Protein AF-A0A7J4IB01-F1 (afdb_monomer_lite)

Structure (mmCIF, N/CA/C/O backbone):
data_AF-A0A7J4IB01-F1
#
_entry.id   AF-A0A7J4IB01-F1
#
loop_
_atom_site.group_PDB
_atom_site.id
_atom_site.type_symbol
_atom_site.label_atom_id
_atom_site.label_alt_id
_atom_site.label_comp_id
_atom_site.label_asym_id
_atom_site.label_entity_id
_atom_site.label_seq_id
_atom_site.pdbx_PDB_ins_code
_atom_site.Cartn_x
_atom_site.Cartn_y
_atom_site.Cartn_z
_atom_site.occupancy
_atom_site.B_iso_or_equiv
_atom_site.auth_seq_id
_atom_site.auth_comp_id
_atom_site.auth_asym_id
_atom_site.auth_atom_id
_atom_site.pdbx_PDB_model_num
ATOM 1 N N . MET A 1 1 ? -18.406 -10.885 0.042 1.00 65.25 1 MET A N 1
ATOM 2 C CA . MET A 1 1 ? -17.514 -9.708 0.175 1.00 65.25 1 MET A CA 1
ATOM 3 C C . MET A 1 1 ? -17.146 -9.581 1.643 1.00 65.25 1 MET A C 1
ATOM 5 O O . MET A 1 1 ? -18.036 -9.793 2.458 1.00 65.25 1 MET A O 1
ATOM 9 N N . VAL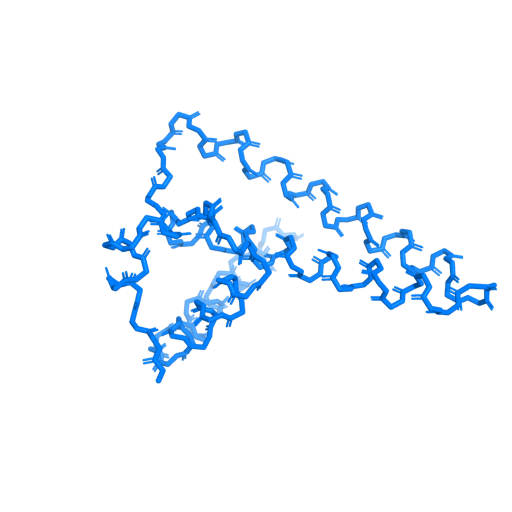 A 1 2 ? -15.874 -9.357 1.980 1.00 77.44 2 VAL A N 1
ATOM 10 C CA . VAL A 1 2 ? -15.410 -9.375 3.380 1.00 77.44 2 VAL A CA 1
ATOM 11 C C . VAL A 1 2 ? -15.463 -7.957 3.946 1.00 77.44 2 VAL A C 1
ATOM 13 O O . VAL A 1 2 ? -14.951 -7.040 3.312 1.00 77.44 2 VAL A O 1
ATOM 16 N N . LYS A 1 3 ? -16.083 -7.787 5.118 1.00 87.31 3 LYS A N 1
ATOM 17 C CA . LYS A 1 3 ? -16.141 -6.501 5.826 1.00 87.31 3 LYS A CA 1
ATOM 18 C C . LYS A 1 3 ? -14.787 -6.171 6.456 1.00 87.31 3 LYS A C 1
ATOM 20 O O . LYS A 1 3 ? -14.093 -7.078 6.914 1.00 87.31 3 LYS A O 1
ATOM 25 N N . ILE A 1 4 ? -14.445 -4.886 6.549 1.00 88.62 4 ILE A N 1
ATOM 26 C CA . ILE A 1 4 ? -13.185 -4.438 7.170 1.00 88.62 4 ILE A CA 1
ATOM 27 C C . ILE A 1 4 ? -13.078 -4.904 8.628 1.00 88.62 4 ILE A C 1
ATOM 29 O O . ILE A 1 4 ? -12.018 -5.380 9.017 1.00 88.62 4 ILE A O 1
ATOM 33 N N . ASP A 1 5 ? -14.168 -4.872 9.400 1.00 89.19 5 ASP A N 1
ATOM 34 C CA . ASP A 1 5 ? -14.161 -5.308 10.806 1.00 89.19 5 ASP A CA 1
ATOM 35 C C . ASP A 1 5 ? -13.766 -6.782 10.968 1.00 89.19 5 ASP A C 1
ATOM 37 O O . ASP A 1 5 ? -13.077 -7.141 11.919 1.00 89.19 5 ASP A O 1
ATOM 41 N N . ILE A 1 6 ? -14.141 -7.633 10.004 1.00 93.25 6 ILE A N 1
ATOM 42 C CA . ILE A 1 6 ? -13.739 -9.046 9.982 1.00 93.25 6 ILE A CA 1
ATOM 43 C C . ILE A 1 6 ? -12.229 -9.145 9.749 1.00 93.25 6 ILE A C 1
ATOM 45 O O . ILE A 1 6 ? -11.543 -9.869 10.458 1.00 93.25 6 ILE A O 1
ATOM 49 N N . LEU A 1 7 ? -11.691 -8.374 8.801 1.00 94.00 7 LEU A N 1
ATOM 50 C CA . LEU A 1 7 ? -10.252 -8.359 8.519 1.00 94.00 7 LEU A CA 1
ATOM 51 C C . LEU A 1 7 ? -9.429 -7.798 9.688 1.00 94.00 7 LEU A C 1
ATOM 53 O O . LEU A 1 7 ? -8.287 -8.216 9.874 1.00 94.00 7 LEU A O 1
ATOM 57 N N . ILE A 1 8 ? -9.998 -6.876 10.470 1.00 93.69 8 ILE A N 1
ATOM 58 C CA . ILE A 1 8 ? -9.393 -6.378 11.711 1.00 93.69 8 ILE A CA 1
ATOM 59 C C . ILE A 1 8 ? -9.409 -7.465 12.787 1.00 93.69 8 ILE A C 1
ATOM 61 O O . ILE A 1 8 ? -8.379 -7.718 13.406 1.00 93.69 8 ILE A O 1
ATOM 65 N N . ALA A 1 9 ? -10.540 -8.150 12.977 1.00 95.00 9 ALA A N 1
ATOM 66 C CA . ALA A 1 9 ? -10.653 -9.254 13.930 1.00 95.00 9 ALA A CA 1
ATOM 67 C C . ALA A 1 9 ? -9.711 -10.428 13.594 1.00 95.00 9 ALA A C 1
ATOM 69 O O . ALA A 1 9 ? -9.172 -11.063 14.495 1.00 95.00 9 ALA A O 1
ATOM 70 N N . GLU A 1 10 ? -9.464 -10.683 12.306 1.00 96.12 10 GLU A N 1
ATOM 71 C CA . GLU A 1 10 ? -8.487 -11.668 11.816 1.00 96.12 10 GLU A CA 1
ATOM 72 C C . GLU A 1 10 ? -7.022 -11.187 11.907 1.00 96.12 10 GLU A C 1
ATOM 74 O O . GLU A 1 10 ? -6.109 -11.930 11.546 1.00 96.12 10 GLU A O 1
ATOM 79 N N . GLY A 1 11 ? -6.769 -9.941 12.322 1.00 96.06 11 GLY A N 1
ATOM 80 C CA . GLY A 1 11 ? -5.425 -9.356 12.390 1.00 96.06 11 GLY A CA 1
ATOM 81 C C . GLY A 1 11 ? -4.783 -9.069 11.027 1.00 96.06 11 GLY A C 1
ATOM 82 O O . GLY A 1 11 ? -3.589 -8.795 10.951 1.00 96.06 11 GLY A O 1
ATOM 83 N N . LYS A 1 12 ? -5.546 -9.130 9.929 1.00 96.94 12 LYS A N 1
ATOM 84 C CA . LYS A 1 12 ? -5.047 -8.861 8.567 1.00 96.94 12 LYS A CA 1
ATOM 85 C C . LYS A 1 12 ? -4.959 -7.371 8.262 1.00 96.94 12 LYS A C 1
ATOM 87 O O . LYS A 1 12 ? -4.187 -6.963 7.392 1.00 96.94 12 LYS A O 1
ATOM 92 N N . VAL A 1 13 ? -5.755 -6.571 8.965 1.00 96.69 13 VAL A N 1
ATOM 93 C CA . VAL A 1 13 ? -5.792 -5.112 8.880 1.00 96.69 13 VAL A CA 1
ATOM 94 C C . VAL A 1 13 ? -5.707 -4.542 10.290 1.00 96.69 13 VAL A C 1
ATOM 96 O O . VAL A 1 13 ? -6.333 -5.059 11.208 1.00 96.69 13 VAL A O 1
ATOM 99 N N . SER A 1 14 ? -4.972 -3.455 10.463 1.00 96.62 14 SER A N 1
ATOM 100 C CA . SER A 1 14 ? -4.870 -2.735 11.729 1.00 96.62 14 SER A CA 1
ATOM 101 C C . SER A 1 14 ? -5.126 -1.242 11.521 1.00 96.62 14 SER A C 1
ATOM 103 O O . SER A 1 14 ? -5.103 -0.728 10.396 1.00 96.62 14 SER A O 1
ATOM 105 N N . LYS A 1 15 ? -5.401 -0.530 12.618 1.00 95.62 15 LYS A N 1
ATOM 106 C CA . LYS A 1 15 ? -5.350 0.933 12.629 1.00 95.62 15 LYS A CA 1
ATOM 107 C C . LYS A 1 15 ? -3.901 1.363 12.787 1.00 95.62 15 LYS A C 1
ATOM 109 O O . LYS A 1 15 ? -3.206 0.871 13.672 1.00 95.62 15 LYS A O 1
ATOM 114 N N . ILE A 1 16 ? -3.464 2.286 11.942 1.00 95.50 16 ILE A N 1
ATOM 115 C CA . ILE A 1 16 ? -2.121 2.840 12.039 1.00 95.50 16 ILE A CA 1
ATOM 116 C C . ILE A 1 16 ? -2.082 3.895 13.143 1.00 95.50 16 ILE A C 1
ATOM 118 O O . ILE A 1 16 ? -2.984 4.730 13.249 1.00 95.50 16 ILE A O 1
ATOM 122 N N . SER A 1 17 ? -1.046 3.844 13.977 1.00 94.31 17 SER A N 1
ATOM 123 C CA . SER A 1 17 ? -0.848 4.855 15.015 1.00 94.31 17 SER A CA 1
ATOM 124 C C . SER A 1 17 ? -0.376 6.178 14.408 1.00 94.31 17 SER A C 1
ATOM 126 O O . SER A 1 17 ? 0.286 6.195 13.367 1.00 94.31 17 SER A O 1
ATOM 128 N N . GLU A 1 18 ? -0.658 7.293 15.083 1.00 91.06 18 GLU A N 1
ATOM 129 C CA . GLU A 1 18 ? -0.192 8.621 14.656 1.00 91.06 18 GLU A CA 1
ATOM 130 C C . GLU A 1 18 ? 1.338 8.709 14.581 1.00 91.06 18 GLU A C 1
ATOM 132 O O . GLU A 1 18 ? 1.875 9.385 13.708 1.00 91.06 18 GLU A O 1
ATOM 137 N N . LEU A 1 19 ? 2.044 7.980 15.451 1.00 95.00 19 LEU A N 1
ATOM 138 C CA . LEU A 1 19 ? 3.508 7.940 15.480 1.00 95.00 19 LEU A CA 1
ATOM 139 C C . LEU A 1 19 ? 4.099 7.142 14.306 1.00 95.00 19 LEU A C 1
ATOM 141 O O . LEU A 1 19 ? 5.183 7.459 13.821 1.00 95.00 19 LEU A O 1
ATOM 145 N N . GLU A 1 20 ? 3.398 6.109 13.834 1.00 95.81 20 GLU A N 1
ATOM 146 C CA . GLU A 1 20 ? 3.839 5.276 12.707 1.00 95.81 20 GLU A CA 1
ATOM 147 C C . GLU A 1 20 ? 3.464 5.886 11.348 1.00 95.81 20 GLU A C 1
ATOM 149 O O . GLU A 1 20 ? 4.194 5.713 10.364 1.00 95.81 20 GLU A O 1
ATOM 154 N N . LEU A 1 21 ? 2.344 6.616 11.291 1.00 95.44 21 LEU A N 1
ATOM 155 C CA . LEU A 1 21 ? 1.750 7.117 10.053 1.00 95.44 21 LEU A CA 1
ATOM 156 C C . LEU A 1 21 ? 2.742 7.872 9.148 1.00 95.44 21 LEU A C 1
ATOM 158 O O . LEU A 1 21 ? 2.794 7.525 7.965 1.00 95.44 21 LEU A O 1
ATOM 162 N N . PRO A 1 22 ? 3.559 8.835 9.630 1.00 97.56 22 PRO A N 1
ATOM 163 C CA . PRO A 1 22 ? 4.467 9.583 8.761 1.00 97.56 22 PRO A CA 1
ATOM 164 C C . PRO A 1 22 ? 5.484 8.684 8.058 1.00 97.56 22 PRO A C 1
ATOM 166 O O . PRO A 1 22 ? 5.702 8.802 6.852 1.00 97.56 22 PRO A O 1
ATOM 169 N N . ARG A 1 23 ? 6.072 7.732 8.792 1.00 97.44 23 ARG A N 1
ATOM 170 C CA . ARG A 1 23 ? 7.056 6.792 8.246 1.00 97.44 23 ARG A CA 1
ATOM 171 C C . ARG A 1 23 ? 6.415 5.864 7.217 1.00 97.44 23 ARG A C 1
ATOM 173 O O . ARG A 1 23 ? 6.997 5.628 6.161 1.00 97.44 23 ARG A O 1
ATOM 180 N N . TYR A 1 24 ? 5.232 5.340 7.527 1.00 97.12 24 TYR A N 1
ATOM 181 C CA . TYR A 1 24 ? 4.509 4.433 6.641 1.00 97.12 24 TYR A CA 1
ATOM 182 C C . TYR A 1 24 ? 4.084 5.134 5.345 1.00 97.12 2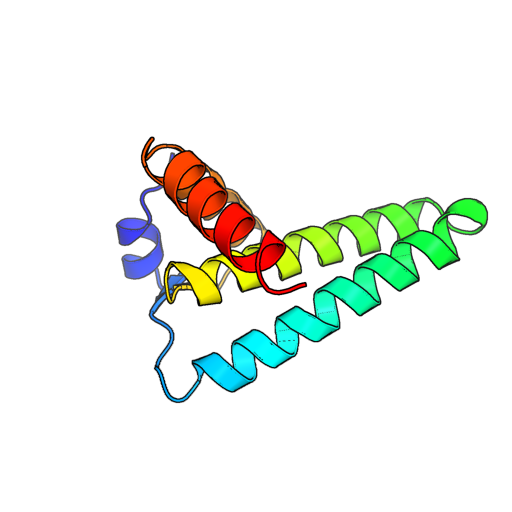4 TYR A C 1
ATOM 184 O O . TYR A 1 24 ? 4.279 4.600 4.255 1.00 97.12 24 TYR A O 1
ATOM 192 N N . VAL A 1 25 ? 3.568 6.361 5.453 1.00 97.50 25 VAL A N 1
ATOM 193 C CA . VAL A 1 25 ? 3.215 7.201 4.303 1.00 97.50 25 VAL A CA 1
ATOM 194 C C . VAL A 1 25 ? 4.440 7.493 3.446 1.00 97.50 25 VAL A C 1
ATOM 196 O O . VAL A 1 25 ? 4.395 7.226 2.248 1.00 97.50 25 VAL A O 1
ATOM 199 N N . ASN A 1 26 ? 5.540 7.958 4.044 1.00 97.94 26 ASN A N 1
ATOM 200 C CA . ASN A 1 26 ? 6.760 8.275 3.304 1.00 97.94 26 ASN A CA 1
ATOM 201 C C . ASN A 1 26 ? 7.310 7.054 2.547 1.00 97.94 26 ASN A C 1
ATOM 203 O O . ASN A 1 26 ? 7.747 7.171 1.406 1.00 97.94 26 ASN A O 1
ATOM 207 N N . PHE A 1 27 ? 7.253 5.861 3.146 1.00 97.94 27 PHE A N 1
ATOM 208 C CA . PHE A 1 27 ? 7.668 4.637 2.463 1.00 97.94 27 PHE A CA 1
ATOM 209 C C . PHE A 1 27 ? 6.850 4.391 1.186 1.00 97.94 27 PHE A C 1
ATOM 211 O O . PHE A 1 27 ? 7.421 4.266 0.102 1.00 97.94 27 PHE A O 1
ATOM 218 N N . PHE A 1 28 ? 5.517 4.372 1.285 1.00 98.12 28 PHE A N 1
ATOM 219 C CA . PHE A 1 28 ? 4.676 4.083 0.122 1.00 98.12 28 PHE A CA 1
ATOM 220 C C . PHE A 1 28 ? 4.618 5.234 -0.885 1.00 98.12 28 PHE A C 1
ATOM 222 O O . PHE A 1 28 ? 4.416 4.975 -2.067 1.00 98.12 28 PHE A O 1
ATOM 229 N N . GLU A 1 29 ? 4.835 6.486 -0.469 1.00 97.56 29 GLU A N 1
ATOM 230 C CA . GLU A 1 29 ? 4.983 7.633 -1.377 1.00 97.56 29 GLU A CA 1
ATOM 231 C C . GLU A 1 29 ? 6.175 7.507 -2.318 1.00 97.56 29 GLU A C 1
ATOM 233 O O . GLU A 1 29 ? 6.065 7.912 -3.474 1.00 97.56 29 GLU A O 1
ATOM 238 N N . ASN A 1 30 ? 7.282 6.947 -1.841 1.00 98.12 30 ASN A N 1
ATOM 239 C CA . ASN A 1 30 ? 8.469 6.737 -2.662 1.00 98.12 30 ASN A CA 1
ATOM 240 C C . ASN A 1 30 ? 8.357 5.424 -3.442 1.00 98.12 30 ASN A C 1
ATOM 242 O O . ASN A 1 30 ? 8.468 5.418 -4.666 1.00 98.12 30 ASN A O 1
ATOM 246 N N . SER A 1 31 ? 7.994 4.334 -2.762 1.00 98.19 31 SER A N 1
ATOM 247 C CA . SER A 1 31 ? 7.977 2.997 -3.360 1.00 98.19 31 SER A CA 1
ATOM 248 C C . SER A 1 31 ? 7.033 2.874 -4.565 1.00 98.19 31 SER A C 1
ATOM 250 O O . SER A 1 31 ? 7.407 2.283 -5.578 1.00 98.19 31 SER A O 1
ATOM 252 N N . HIS A 1 32 ? 5.836 3.482 -4.534 1.00 98.25 32 HIS A N 1
ATOM 253 C CA . HIS A 1 32 ? 4.943 3.415 -5.700 1.00 98.25 32 HIS A CA 1
ATOM 254 C C . HIS A 1 32 ? 5.500 4.169 -6.920 1.00 98.25 32 HIS A C 1
ATOM 256 O O . HIS A 1 32 ? 5.252 3.749 -8.052 1.00 98.25 32 HIS A O 1
ATOM 262 N N . LYS A 1 33 ? 6.248 5.263 -6.706 1.00 98.56 33 LYS A N 1
ATOM 263 C CA . LYS A 1 33 ? 6.871 6.049 -7.782 1.00 98.56 33 LYS A CA 1
ATOM 264 C C . LYS A 1 33 ? 8.023 5.279 -8.402 1.00 98.56 33 LYS A C 1
ATOM 266 O O . LYS A 1 33 ? 8.036 5.115 -9.616 1.00 98.56 33 LYS A O 1
ATOM 271 N N . GLU A 1 34 ? 8.907 4.728 -7.576 1.00 98.44 34 GLU A N 1
ATOM 272 C CA . GLU A 1 34 ? 10.030 3.896 -8.022 1.00 98.44 34 GLU A CA 1
ATOM 273 C C . GLU A 1 34 ? 9.536 2.686 -8.828 1.00 98.44 34 GLU A C 1
ATOM 275 O O . GLU A 1 34 ? 10.023 2.416 -9.926 1.00 98.44 34 GLU A O 1
ATOM 280 N N . ASN A 1 35 ? 8.496 1.998 -8.342 1.00 98.56 35 ASN A N 1
ATOM 281 C CA . ASN A 1 35 ? 7.883 0.879 -9.058 1.00 98.56 35 ASN A CA 1
ATOM 282 C C . ASN A 1 35 ? 7.260 1.308 -10.397 1.00 98.56 35 ASN A C 1
ATOM 284 O O . ASN A 1 35 ? 7.365 0.585 -11.392 1.00 98.56 35 ASN A O 1
ATOM 288 N N . LEU A 1 36 ? 6.624 2.482 -10.448 1.00 98.56 36 LEU A N 1
ATOM 289 C CA . LEU A 1 36 ? 6.043 3.023 -11.676 1.00 98.56 36 LEU A CA 1
ATOM 290 C C . LEU A 1 36 ? 7.123 3.431 -12.688 1.00 98.56 36 LEU A C 1
ATOM 292 O O . LEU A 1 36 ? 6.978 3.164 -13.881 1.00 98.56 36 LEU A O 1
ATOM 296 N N . GLU A 1 37 ? 8.199 4.066 -12.232 1.00 98.56 37 GLU A N 1
ATOM 297 C CA . GLU A 1 37 ? 9.347 4.437 -13.061 1.00 98.56 37 GLU A CA 1
ATOM 298 C C . GLU A 1 37 ? 10.037 3.199 -13.627 1.00 98.56 37 GLU A C 1
ATOM 300 O O . GLU A 1 37 ? 10.231 3.106 -14.841 1.00 98.56 37 GLU A O 1
ATOM 305 N N . HIS A 1 38 ? 10.301 2.200 -12.782 1.00 98.50 38 HIS A N 1
ATOM 306 C CA . HIS A 1 38 ? 10.852 0.922 -13.217 1.00 98.50 38 HIS A CA 1
ATOM 307 C C . HIS A 1 38 ? 9.935 0.231 -14.236 1.00 98.50 38 HIS A C 1
ATOM 309 O O . HIS A 1 38 ? 10.401 -0.209 -15.287 1.00 98.50 38 HIS A O 1
ATOM 315 N N . SER A 1 39 ? 8.620 0.192 -13.977 1.00 98.50 39 SER A N 1
ATOM 316 C CA . SER A 1 39 ? 7.628 -0.382 -14.897 1.00 98.50 39 SER A CA 1
ATOM 317 C C . SER A 1 39 ? 7.716 0.236 -16.295 1.00 98.50 39 SER A C 1
ATOM 319 O O . SER A 1 39 ? 7.739 -0.497 -17.288 1.00 98.50 39 SER A O 1
ATOM 321 N N . LYS A 1 40 ? 7.836 1.566 -16.383 1.00 98.44 40 LYS A N 1
ATOM 322 C CA . LYS A 1 40 ? 7.997 2.286 -17.656 1.00 98.44 40 LYS A CA 1
ATOM 323 C C . LYS A 1 40 ? 9.340 1.985 -18.318 1.00 98.44 40 LYS A C 1
ATOM 325 O O . LYS A 1 40 ? 9.371 1.723 -19.518 1.00 98.44 40 LYS A O 1
ATOM 330 N N . ALA A 1 41 ? 10.428 1.989 -17.547 1.00 98.38 41 ALA A N 1
ATOM 331 C CA . ALA A 1 41 ? 11.782 1.794 -18.061 1.00 98.38 41 ALA A CA 1
ATOM 332 C C . ALA A 1 41 ? 11.972 0.414 -18.708 1.00 98.38 41 ALA A C 1
ATOM 334 O O . ALA A 1 41 ? 12.623 0.294 -19.744 1.00 98.38 41 ALA A O 1
ATOM 335 N N . VAL A 1 42 ? 11.369 -0.629 -18.131 1.00 98.00 42 VAL A N 1
ATOM 336 C CA . VAL A 1 42 ? 11.550 -2.007 -18.609 1.00 98.00 42 VAL A CA 1
ATOM 337 C C . VAL A 1 42 ? 10.469 -2.467 -19.591 1.00 98.00 42 VAL A C 1
ATOM 339 O O . VAL A 1 42 ? 10.530 -3.591 -20.075 1.00 98.00 42 VAL A O 1
ATOM 342 N N . MET A 1 43 ? 9.489 -1.620 -19.923 1.00 97.62 43 MET A N 1
ATOM 343 C CA . MET A 1 43 ? 8.325 -1.984 -20.744 1.00 97.62 43 MET A CA 1
ATOM 344 C C . MET A 1 43 ? 8.689 -2.562 -22.115 1.00 97.62 43 MET A C 1
ATOM 346 O O . MET A 1 43 ? 8.123 -3.577 -22.517 1.00 97.62 43 MET A O 1
ATOM 350 N N . ALA A 1 44 ? 9.639 -1.941 -22.818 1.00 97.06 44 ALA A N 1
ATOM 351 C CA . ALA A 1 44 ? 10.018 -2.357 -24.169 1.00 97.06 44 ALA A CA 1
ATOM 352 C C . ALA A 1 44 ? 10.893 -3.621 -24.177 1.00 97.06 44 ALA A C 1
ATOM 354 O O . ALA A 1 44 ? 10.682 -4.516 -24.991 1.00 97.06 44 ALA A O 1
ATOM 355 N N . ALA A 1 45 ? 11.867 -3.700 -23.266 1.00 98.12 45 ALA A N 1
ATOM 356 C CA . ALA A 1 45 ? 12.842 -4.791 -23.229 1.00 98.12 45 ALA A CA 1
ATOM 357 C C . ALA A 1 45 ? 12.339 -6.021 -22.453 1.00 98.12 45 ALA A C 1
ATOM 359 O O . ALA A 1 45 ? 12.671 -7.157 -22.786 1.00 98.12 45 ALA A O 1
ATOM 360 N N . PHE A 1 46 ? 11.526 -5.805 -21.419 1.00 98.06 46 PHE A N 1
ATOM 361 C CA . PHE A 1 46 ? 11.116 -6.821 -20.455 1.00 98.06 46 PHE A CA 1
ATOM 362 C C . PHE A 1 46 ? 9.639 -6.655 -20.044 1.00 98.06 46 PHE A C 1
ATOM 364 O O . PHE A 1 46 ? 9.327 -6.364 -18.883 1.00 98.06 46 PHE A O 1
ATOM 371 N N . PRO A 1 47 ? 8.687 -6.895 -20.960 1.00 96.94 47 PRO A N 1
ATOM 372 C CA . PRO A 1 47 ? 7.268 -6.606 -20.732 1.00 96.94 47 PRO A CA 1
ATOM 373 C C . PRO A 1 47 ? 6.662 -7.361 -19.537 1.00 96.94 47 PRO A C 1
ATOM 375 O O . PRO A 1 47 ? 5.829 -6.814 -18.817 1.00 96.94 47 PRO A O 1
ATOM 378 N N . ARG A 1 48 ? 7.111 -8.595 -19.253 1.00 98.31 48 ARG A N 1
ATOM 379 C CA . ARG A 1 48 ? 6.654 -9.346 -18.065 1.00 98.31 48 ARG A CA 1
ATOM 380 C C . ARG A 1 48 ? 7.049 -8.641 -16.764 1.00 98.31 48 ARG A C 1
ATOM 382 O O . ARG A 1 48 ? 6.229 -8.536 -15.858 1.00 98.31 48 ARG A O 1
ATOM 389 N N . TRP A 1 49 ? 8.275 -8.123 -16.692 1.00 98.19 49 TRP A N 1
ATOM 390 C CA . TRP A 1 49 ? 8.762 -7.370 -15.535 1.00 98.19 49 TRP A CA 1
ATOM 391 C C . TRP A 1 49 ? 8.054 -6.021 -15.399 1.00 98.19 49 TRP A C 1
ATOM 393 O O . TRP A 1 49 ? 7.719 -5.620 -14.289 1.00 98.19 49 TRP A O 1
ATOM 403 N N . SER A 1 50 ? 7.726 -5.375 -16.520 1.00 98.44 50 SER A N 1
ATOM 404 C CA . SER A 1 50 ? 6.944 -4.135 -16.525 1.00 98.44 50 SER A CA 1
ATOM 405 C C . SER A 1 50 ? 5.561 -4.310 -15.893 1.00 98.44 50 SER A C 1
ATOM 407 O O . SER A 1 50 ? 5.169 -3.494 -15.057 1.00 98.44 50 SER A O 1
ATOM 409 N N . ILE A 1 51 ? 4.859 -5.405 -16.214 1.00 98.25 51 ILE A N 1
ATOM 410 C CA . ILE A 1 51 ? 3.558 -5.745 -15.613 1.00 98.25 51 ILE A CA 1
ATOM 411 C C . ILE A 1 51 ? 3.694 -5.972 -14.104 1.00 98.25 51 ILE A C 1
ATOM 413 O O . ILE A 1 51 ? 2.889 -5.451 -13.333 1.00 98.25 51 ILE A O 1
ATOM 417 N N . ILE A 1 52 ? 4.716 -6.719 -13.676 1.00 98.19 52 ILE A N 1
ATOM 418 C CA . ILE A 1 52 ? 4.966 -6.991 -12.253 1.00 98.19 52 ILE A CA 1
ATOM 419 C C . ILE A 1 52 ? 5.207 -5.678 -11.499 1.00 98.19 52 ILE A C 1
ATOM 421 O O . ILE A 1 52 ? 4.558 -5.424 -10.486 1.00 98.19 52 ILE A O 1
ATOM 425 N N . SER A 1 53 ? 6.072 -4.802 -12.007 1.00 98.38 53 SER A N 1
ATOM 426 C CA . SER A 1 53 ? 6.334 -3.506 -11.370 1.00 98.38 53 SER A CA 1
ATOM 427 C C . SER A 1 53 ? 5.122 -2.579 -11.394 1.00 98.38 53 SER A C 1
ATOM 429 O O . SER A 1 53 ? 4.860 -1.895 -10.410 1.00 98.38 53 SER A O 1
ATOM 431 N N . GLY A 1 54 ? 4.326 -2.605 -12.466 1.00 98.38 54 GLY A N 1
ATOM 432 C CA . GLY A 1 54 ? 3.066 -1.865 -12.530 1.00 98.38 54 GLY A CA 1
ATOM 433 C C . GLY A 1 54 ? 2.067 -2.343 -11.473 1.00 98.38 54 GLY A C 1
ATOM 434 O O . GLY A 1 54 ? 1.417 -1.531 -10.815 1.00 98.38 54 GLY A O 1
ATOM 435 N N . TYR A 1 55 ? 1.990 -3.656 -11.244 1.00 98.19 55 TYR A N 1
ATOM 436 C CA . TYR A 1 55 ? 1.194 -4.232 -10.163 1.00 98.19 55 TYR A CA 1
ATOM 437 C C . TYR A 1 55 ? 1.656 -3.748 -8.782 1.00 98.19 55 TYR A C 1
ATOM 439 O O . TYR A 1 55 ? 0.821 -3.298 -7.996 1.00 98.19 55 TYR A O 1
ATOM 447 N N . TYR A 1 56 ? 2.962 -3.786 -8.494 1.00 98.19 56 TYR A N 1
ATOM 448 C CA . TYR A 1 56 ? 3.493 -3.292 -7.218 1.00 98.19 56 TYR A CA 1
ATOM 449 C C . TYR A 1 56 ? 3.251 -1.790 -7.035 1.00 98.19 56 TYR A C 1
ATOM 451 O O . TYR A 1 56 ? 2.809 -1.382 -5.965 1.00 98.19 56 TYR A O 1
ATOM 459 N N . ALA A 1 57 ? 3.398 -0.982 -8.091 1.00 98.44 57 ALA A N 1
ATOM 460 C CA . ALA A 1 57 ? 3.059 0.440 -8.048 1.00 98.44 57 ALA A CA 1
ATOM 461 C C . ALA A 1 57 ? 1.593 0.666 -7.632 1.00 98.44 57 ALA A C 1
ATOM 463 O O . ALA A 1 57 ? 1.311 1.461 -6.737 1.00 98.44 57 ALA A O 1
ATOM 464 N N . MET A 1 58 ? 0.649 -0.074 -8.226 1.00 97.56 58 MET A N 1
ATOM 465 C CA . MET A 1 58 ? -0.768 0.006 -7.850 1.00 97.56 58 MET A CA 1
ATOM 466 C C . MET A 1 58 ? -1.031 -0.510 -6.431 1.00 97.56 58 MET A C 1
ATOM 468 O O . MET A 1 58 ? -1.832 0.075 -5.696 1.00 97.56 58 MET A O 1
ATOM 472 N N . HIS A 1 59 ? -0.375 -1.601 -6.030 1.00 97.31 59 HIS A N 1
ATOM 473 C CA . HIS A 1 59 ? -0.515 -2.195 -4.698 1.00 97.31 59 HIS A CA 1
ATOM 474 C C . HIS A 1 59 ? -0.066 -1.221 -3.605 1.00 97.31 59 HIS A C 1
ATOM 476 O O . HIS A 1 59 ? -0.784 -1.005 -2.627 1.00 97.31 59 HIS A O 1
ATOM 482 N N . ASP A 1 60 ? 1.071 -0.570 -3.813 1.00 97.81 60 ASP A N 1
ATOM 483 C CA . ASP A 1 60 ? 1.658 0.394 -2.886 1.00 97.81 60 ASP A CA 1
ATOM 484 C C . ASP A 1 60 ? 0.889 1.712 -2.860 1.00 97.81 60 ASP A C 1
ATOM 486 O O . ASP A 1 60 ? 0.585 2.225 -1.781 1.00 97.81 60 ASP A O 1
ATOM 490 N N . MET A 1 61 ? 0.448 2.203 -4.021 1.00 96.94 61 MET A N 1
ATOM 491 C CA . MET A 1 61 ? -0.456 3.352 -4.099 1.00 96.94 61 MET A CA 1
ATOM 492 C C . MET A 1 61 ? -1.779 3.081 -3.368 1.00 96.94 61 MET A C 1
ATOM 494 O O . MET A 1 61 ? -2.323 3.965 -2.705 1.00 96.94 61 MET A O 1
ATOM 498 N N . THR A 1 62 ? -2.285 1.847 -3.427 1.00 95.38 62 THR A N 1
ATOM 499 C CA . THR A 1 62 ? -3.492 1.466 -2.686 1.00 95.38 62 THR A CA 1
ATOM 500 C C . THR A 1 62 ? -3.242 1.513 -1.180 1.00 95.38 62 THR A C 1
ATOM 502 O O . THR A 1 62 ? -4.020 2.130 -0.460 1.00 95.38 62 THR A O 1
ATOM 505 N 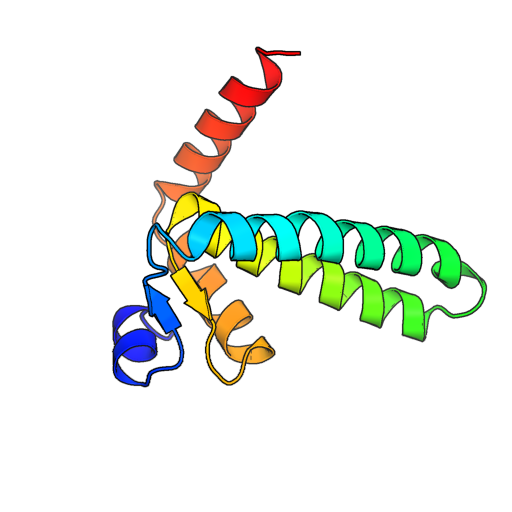N . LYS A 1 63 ? -2.142 0.945 -0.672 1.00 96.00 63 LYS A N 1
ATOM 506 C CA . LYS A 1 63 ? -1.804 1.043 0.764 1.00 96.00 63 LYS A CA 1
ATOM 507 C C . LYS A 1 63 ? -1.593 2.487 1.215 1.00 96.00 63 LYS A C 1
ATOM 509 O O . LYS A 1 63 ? -2.006 2.841 2.317 1.00 96.00 63 LYS A O 1
ATOM 514 N N . LEU A 1 64 ? -1.004 3.325 0.363 1.00 96.25 64 LEU A N 1
ATOM 515 C CA . LEU A 1 64 ? -0.858 4.753 0.623 1.00 96.25 64 LEU A CA 1
ATOM 516 C C . LEU A 1 64 ? -2.222 5.439 0.778 1.00 96.25 64 LEU A C 1
ATOM 518 O O . LEU A 1 64 ? -2.428 6.198 1.726 1.00 96.25 64 LEU A O 1
ATOM 522 N N . LEU A 1 65 ? -3.167 5.144 -0.121 1.00 93.75 65 LEU A N 1
ATOM 523 C CA . LEU A 1 65 ? -4.547 5.624 -0.032 1.00 93.75 65 LEU A CA 1
ATOM 524 C C . LEU A 1 65 ? -5.195 5.189 1.292 1.00 93.75 65 LEU A C 1
ATOM 526 O O . LEU A 1 65 ? -5.792 6.023 1.976 1.00 93.75 65 LEU A O 1
ATOM 530 N N . LEU A 1 66 ? -5.047 3.913 1.665 1.00 92.88 66 LEU A N 1
ATOM 531 C CA . LEU A 1 66 ? -5.587 3.347 2.905 1.00 92.88 66 LEU A CA 1
ATOM 532 C C . LEU A 1 66 ? -5.056 4.063 4.150 1.00 92.88 66 LEU A C 1
ATOM 534 O O . LEU A 1 66 ? -5.841 4.487 5.001 1.00 92.88 66 LEU A O 1
ATOM 538 N N . ALA A 1 67 ? -3.742 4.269 4.219 1.00 94.50 67 ALA A N 1
ATOM 539 C CA . ALA A 1 67 ? -3.111 4.957 5.336 1.00 94.50 67 ALA A CA 1
ATOM 540 C C . ALA A 1 67 ? -3.570 6.421 5.427 1.00 94.50 67 ALA A C 1
ATOM 542 O O . ALA A 1 67 ? -4.064 6.849 6.467 1.00 94.50 67 ALA A O 1
ATOM 543 N N . LYS A 1 68 ? -3.492 7.179 4.323 1.00 92.38 68 LYS A N 1
ATOM 544 C CA . LYS A 1 68 ? -3.773 8.628 4.304 1.00 92.38 68 LYS A CA 1
ATOM 545 C C . LYS A 1 68 ? -5.231 9.021 4.518 1.00 92.38 68 LYS A C 1
ATOM 547 O O . LYS A 1 68 ? -5.496 10.183 4.828 1.00 92.38 68 LYS A O 1
ATOM 552 N N . ASN A 1 69 ? -6.172 8.127 4.228 1.00 87.81 69 ASN A N 1
ATOM 553 C CA . ASN A 1 69 ? -7.598 8.468 4.219 1.00 87.81 69 ASN A CA 1
ATOM 554 C C . ASN A 1 69 ? -8.390 7.706 5.278 1.00 87.81 69 ASN A C 1
ATOM 556 O O . ASN A 1 69 ? -9.419 8.200 5.724 1.00 87.81 69 ASN A O 1
ATOM 560 N N . PHE A 1 70 ? -7.919 6.531 5.695 1.00 89.50 70 PHE A N 1
ATOM 561 C CA . PHE A 1 70 ? -8.668 5.657 6.600 1.00 89.50 70 PHE A CA 1
ATOM 562 C C . PHE A 1 70 ? -7.877 5.245 7.839 1.00 89.50 70 PHE A C 1
ATOM 564 O O . PHE A 1 70 ? -8.428 4.564 8.715 1.00 89.50 70 PHE A O 1
ATOM 571 N N . LEU A 1 71 ? -6.604 5.654 7.917 1.00 92.62 71 LEU A N 1
ATOM 572 C CA . LEU A 1 71 ? -5.670 5.257 8.965 1.00 92.62 71 LEU A CA 1
ATOM 573 C C . LEU A 1 71 ? -5.590 3.729 9.086 1.00 92.62 71 LEU A C 1
ATOM 575 O O . LEU A 1 71 ? -5.540 3.193 10.188 1.00 92.62 71 LEU A O 1
ATOM 579 N N . LEU A 1 72 ? -5.650 3.024 7.952 1.00 94.56 72 LEU A N 1
ATOM 580 C CA . LEU A 1 72 ? -5.594 1.565 7.896 1.00 94.56 72 LEU A CA 1
ATOM 581 C C . LEU A 1 72 ? -4.240 1.094 7.374 1.00 94.56 72 LEU A C 1
ATOM 583 O O . LEU A 1 72 ? -3.718 1.627 6.392 1.00 94.56 72 LEU A O 1
ATOM 587 N N . LYS A 1 73 ? -3.726 0.040 8.000 1.00 96.56 73 LYS A N 1
ATOM 588 C CA . LYS A 1 73 ? -2.515 -0.677 7.615 1.00 96.56 73 LYS A CA 1
ATOM 589 C C . LYS A 1 73 ? -2.855 -2.133 7.314 1.00 96.56 73 LYS A C 1
ATOM 591 O O . LYS A 1 73 ? -3.723 -2.724 7.949 1.00 96.56 73 LYS A O 1
ATOM 596 N N . ILE A 1 74 ? -2.190 -2.695 6.309 1.00 96.88 74 ILE A N 1
ATOM 597 C CA . ILE A 1 74 ? -2.340 -4.100 5.923 1.00 96.88 74 ILE A CA 1
ATOM 598 C C . ILE A 1 74 ? -1.188 -4.882 6.549 1.00 96.88 74 ILE A C 1
ATOM 600 O O . ILE A 1 74 ? -0.034 -4.569 6.272 1.00 96.88 74 ILE A O 1
ATOM 604 N N . GLU A 1 75 ? -1.500 -5.886 7.363 1.00 96.56 75 GLU A N 1
ATOM 605 C CA . GLU A 1 75 ? -0.505 -6.628 8.153 1.00 96.56 75 GLU A CA 1
ATOM 606 C C . GLU A 1 75 ? -0.163 -7.983 7.526 1.00 96.56 75 GLU A C 1
ATOM 608 O O . GLU A 1 75 ? 1.002 -8.355 7.419 1.00 96.56 75 GLU A O 1
ATOM 613 N N . MET A 1 76 ? -1.177 -8.723 7.066 1.00 96.25 76 MET A N 1
ATOM 614 C CA . MET A 1 76 ? -1.010 -10.098 6.588 1.00 96.25 76 MET A CA 1
ATOM 615 C C . MET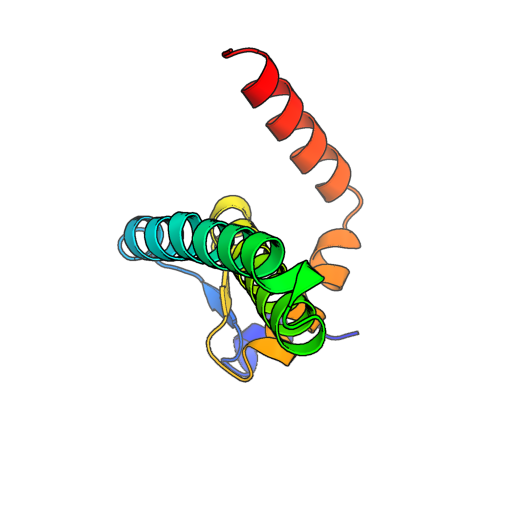 A 1 76 ? -1.668 -10.328 5.237 1.00 96.25 76 MET A C 1
ATOM 617 O O . MET A 1 76 ? -2.610 -9.632 4.848 1.00 96.25 76 MET A O 1
ATOM 621 N N . GLU A 1 77 ? -1.163 -11.341 4.525 1.00 96.00 77 GLU A N 1
ATOM 622 C CA . GLU A 1 77 ? -1.647 -11.725 3.195 1.00 96.00 77 GLU A CA 1
ATOM 623 C C . GLU A 1 77 ? -1.748 -10.498 2.267 1.00 96.00 77 GLU A C 1
ATOM 625 O O . GLU A 1 77 ? -2.745 -10.283 1.577 1.00 96.00 77 GLU A O 1
ATOM 630 N N . VAL A 1 78 ? -0.716 -9.644 2.306 1.00 95.00 78 VAL A N 1
ATOM 631 C CA . VAL A 1 78 ? -0.788 -8.231 1.899 1.00 95.00 78 VAL A CA 1
ATOM 632 C C . VAL A 1 78 ? -1.403 -8.012 0.519 1.00 95.00 78 VAL A C 1
ATOM 634 O O . VAL A 1 78 ? -2.157 -7.068 0.318 1.00 95.00 78 VAL A O 1
ATOM 637 N N . HIS A 1 79 ? -1.143 -8.900 -0.436 1.00 95.38 79 HIS A N 1
ATOM 638 C CA . HIS A 1 79 ? -1.703 -8.826 -1.782 1.00 95.38 79 HIS A CA 1
ATOM 639 C C . HIS A 1 79 ? -3.223 -9.003 -1.792 1.00 95.38 79 HIS A C 1
ATOM 641 O O . HIS A 1 79 ? -3.956 -8.124 -2.247 1.00 95.38 79 HIS A O 1
ATOM 647 N N . VAL A 1 80 ? -3.708 -10.122 -1.254 1.00 95.12 80 VAL A N 1
ATOM 648 C CA . VAL A 1 80 ? -5.139 -10.440 -1.258 1.00 95.12 80 VAL A CA 1
ATOM 649 C C . VAL A 1 80 ? -5.911 -9.538 -0.299 1.00 95.12 80 VAL A C 1
ATOM 651 O O . VAL A 1 80 ? -7.018 -9.119 -0.632 1.00 95.12 80 VAL A O 1
ATOM 654 N N . THR A 1 81 ? -5.335 -9.174 0.847 1.00 95.88 81 THR A N 1
ATOM 655 C CA . THR A 1 81 ? -5.988 -8.280 1.808 1.00 95.88 81 THR A CA 1
ATOM 656 C C . THR A 1 81 ? -6.161 -6.880 1.223 1.00 95.88 81 THR A C 1
ATOM 658 O O . THR A 1 81 ? -7.269 -6.350 1.262 1.00 95.88 81 THR A O 1
ATOM 661 N N . THR A 1 82 ? -5.132 -6.302 0.586 1.00 94.44 82 THR A N 1
ATOM 662 C CA . THR A 1 82 ? -5.261 -4.999 -0.094 1.00 94.44 82 THR A CA 1
ATOM 663 C C . THR A 1 82 ? -6.358 -5.019 -1.163 1.00 94.44 82 THR A C 1
ATOM 665 O O . THR A 1 82 ? -7.171 -4.097 -1.220 1.00 94.44 82 THR A O 1
ATOM 668 N N . ILE A 1 83 ? -6.438 -6.088 -1.965 1.00 92.50 83 ILE A N 1
ATOM 669 C CA . ILE A 1 83 ? -7.477 -6.240 -2.997 1.00 92.50 83 ILE A CA 1
ATOM 670 C C . ILE A 1 83 ? -8.872 -6.377 -2.373 1.00 92.50 83 ILE A C 1
ATOM 672 O O . ILE A 1 83 ? -9.824 -5.814 -2.900 1.00 92.50 83 ILE A O 1
ATOM 676 N N . LYS A 1 84 ? -9.017 -7.099 -1.255 1.00 91.75 84 LYS A N 1
ATOM 677 C CA . LYS A 1 84 ? -10.310 -7.287 -0.572 1.00 91.75 84 LYS A CA 1
ATOM 678 C C . LYS A 1 84 ? -10.832 -6.008 0.083 1.00 91.75 84 LYS A C 1
ATOM 680 O O . LYS A 1 84 ? -12.042 -5.800 0.097 1.00 91.75 84 LYS A O 1
ATOM 685 N N . VAL A 1 85 ? -9.943 -5.170 0.617 1.00 90.56 85 VAL A N 1
ATOM 686 C CA . VAL A 1 85 ? -10.316 -3.922 1.302 1.00 90.56 85 VAL A CA 1
ATOM 687 C C . VAL A 1 85 ? -10.848 -2.877 0.316 1.00 90.56 85 VAL A C 1
ATOM 689 O O . VAL A 1 85 ? -11.803 -2.168 0.627 1.00 90.56 85 VAL A O 1
ATOM 692 N N . LEU A 1 86 ? -10.271 -2.788 -0.885 1.00 84.38 86 LEU A N 1
ATOM 693 C CA . LEU A 1 86 ? -10.582 -1.717 -1.835 1.00 84.38 86 LEU A CA 1
ATOM 694 C C . LEU A 1 86 ? -12.077 -1.660 -2.261 1.00 84.38 86 LEU A C 1
ATOM 696 O O . LEU A 1 86 ? -12.663 -0.581 -2.168 1.00 84.38 86 LEU A O 1
ATOM 700 N N . PRO A 1 87 ? -12.750 -2.766 -2.648 1.00 82.81 87 PRO A N 1
ATOM 701 C CA . PRO A 1 87 ? -14.179 -2.761 -2.982 1.00 82.81 87 PRO A CA 1
ATOM 702 C C . PRO A 1 87 ? -15.095 -2.379 -1.818 1.00 82.81 87 PRO A C 1
ATOM 704 O O . PRO A 1 87 ? -16.131 -1.753 -2.038 1.00 82.81 87 PRO A O 1
ATOM 707 N N . GLU A 1 88 ? -14.733 -2.750 -0.588 1.00 81.44 88 GLU A N 1
ATOM 708 C CA . GLU A 1 88 ? -15.520 -2.413 0.604 1.00 81.44 88 GLU A CA 1
ATOM 709 C C . GLU A 1 88 ? -15.506 -0.901 0.863 1.00 81.44 88 GLU A C 1
ATOM 711 O O . GLU A 1 88 ? -16.529 -0.319 1.216 1.00 81.44 88 GLU A O 1
ATOM 716 N N . LEU A 1 89 ? -14.381 -0.237 0.586 1.00 77.25 89 LEU A N 1
ATOM 717 C CA . LEU A 1 89 ? -14.270 1.218 0.699 1.00 77.25 89 LEU A CA 1
ATOM 718 C C . LEU A 1 89 ? -15.026 1.963 -0.405 1.00 77.25 89 LEU A C 1
ATOM 720 O O . LEU A 1 89 ? -15.584 3.027 -0.153 1.00 77.25 89 LEU A O 1
ATOM 724 N N . ILE A 1 90 ? -15.073 1.407 -1.619 1.00 73.69 90 ILE A N 1
ATOM 725 C CA . ILE A 1 90 ? -15.761 2.018 -2.768 1.00 73.69 90 ILE A CA 1
ATOM 726 C C . ILE A 1 90 ? -17.290 1.878 -2.658 1.00 73.69 90 ILE A C 1
ATOM 728 O O . ILE A 1 90 ? -18.019 2.708 -3.198 1.00 73.69 90 ILE A O 1
ATOM 732 N N . LYS A 1 91 ? -17.799 0.868 -1.935 1.00 71.56 91 LYS A N 1
ATOM 733 C CA . LYS A 1 91 ? -19.248 0.660 -1.756 1.00 71.56 91 LYS A CA 1
ATOM 734 C C . LYS A 1 91 ? -19.962 1.776 -0.995 1.00 71.56 91 LYS A C 1
ATOM 736 O O . LYS A 1 91 ? -21.160 1.960 -1.200 1.00 71.56 91 LYS A O 1
ATOM 741 N N . ASN A 1 92 ? -19.263 2.525 -0.145 1.00 61.25 92 ASN A N 1
ATOM 742 C CA . ASN A 1 92 ? -19.834 3.714 0.478 1.00 61.25 92 ASN A CA 1
ATOM 743 C C . ASN A 1 92 ? -19.806 4.871 -0.534 1.00 61.25 92 ASN A C 1
ATOM 745 O O . ASN A 1 92 ? -18.746 5.419 -0.823 1.00 61.25 92 ASN A O 1
ATOM 749 N N . ALA A 1 93 ? -20.971 5.260 -1.063 1.00 49.34 93 ALA A N 1
ATOM 750 C CA . ALA A 1 93 ? -21.150 6.300 -2.091 1.00 49.34 93 ALA A CA 1
ATOM 751 C C . ALA A 1 93 ? -20.551 7.688 -1.745 1.00 49.34 93 ALA A C 1
ATOM 753 O O . ALA A 1 93 ? -20.402 8.542 -2.619 1.00 49.34 93 ALA A O 1
ATOM 754 N N . GLU A 1 94 ? -20.158 7.903 -0.490 1.00 55.75 94 GLU A N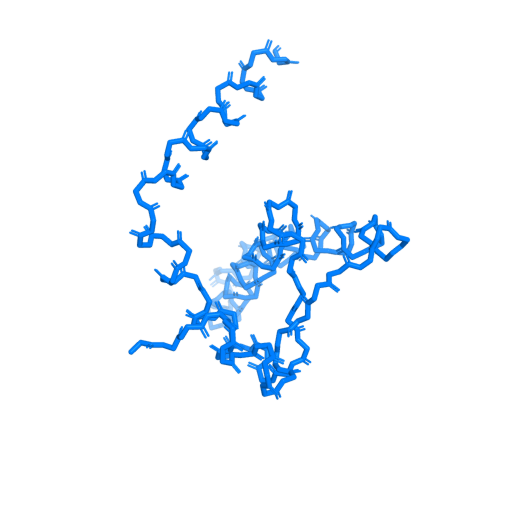 1
ATOM 755 C CA . GLU A 1 94 ? -19.415 9.075 -0.012 1.00 55.75 94 GLU A CA 1
ATOM 756 C C . GLU A 1 94 ? -17.944 9.093 -0.479 1.00 55.75 94 GLU A C 1
ATOM 758 O O . GLU A 1 94 ? -17.345 10.160 -0.600 1.00 55.75 94 GLU A O 1
ATOM 763 N N . MET A 1 95 ? -17.345 7.945 -0.812 1.00 57.94 95 MET A N 1
ATOM 764 C CA . MET A 1 95 ? -15.920 7.864 -1.154 1.00 57.94 95 MET A CA 1
ATOM 765 C C . MET A 1 95 ? -15.530 8.496 -2.496 1.00 57.94 95 MET A C 1
ATOM 767 O O . MET A 1 95 ? -14.559 9.257 -2.527 1.00 57.94 95 MET A O 1
ATOM 771 N N . PRO A 1 96 ? -16.274 8.286 -3.599 1.00 56.59 96 PRO A N 1
ATOM 772 C CA . PRO A 1 96 ? -16.062 9.052 -4.826 1.00 56.59 96 PRO A CA 1
ATOM 773 C C . PRO A 1 96 ? -16.177 10.564 -4.587 1.00 56.59 96 PRO A C 1
ATOM 775 O O . PRO A 1 96 ? -15.463 11.350 -5.206 1.00 56.59 96 PRO A O 1
ATOM 778 N N . ARG A 1 97 ? -17.043 10.976 -3.652 1.00 56.91 97 ARG A N 1
ATOM 779 C CA . ARG A 1 97 ? -17.284 12.377 -3.297 1.00 56.91 97 ARG A CA 1
ATOM 780 C C . ARG A 1 97 ? -16.127 12.973 -2.486 1.00 56.91 97 ARG A C 1
ATOM 782 O O . ARG A 1 97 ? -15.668 14.060 -2.823 1.00 56.91 97 ARG A O 1
ATOM 789 N N . LEU A 1 98 ? -15.602 12.248 -1.496 1.00 57.84 98 LEU A N 1
ATOM 790 C CA . LEU A 1 98 ? -14.439 12.650 -0.692 1.00 57.84 98 LEU A CA 1
ATOM 791 C C . LEU A 1 98 ? -13.143 12.682 -1.515 1.00 57.84 98 LEU A C 1
ATOM 793 O O . LEU A 1 98 ? -12.379 13.641 -1.407 1.00 57.84 98 LEU A O 1
ATOM 797 N N . ILE A 1 99 ? -12.930 11.699 -2.399 1.00 62.88 99 ILE A N 1
ATOM 798 C CA . ILE A 1 99 ? -11.818 11.718 -3.365 1.00 62.88 99 ILE A CA 1
ATOM 799 C C . ILE A 1 99 ? -11.938 12.945 -4.279 1.00 62.88 99 ILE A C 1
ATOM 801 O O . ILE A 1 99 ? -10.957 13.660 -4.479 1.00 62.88 99 ILE A O 1
ATOM 805 N N . LYS A 1 100 ? -13.142 13.237 -4.788 1.00 56.34 100 LYS A N 1
ATOM 806 C CA . LYS A 1 100 ? -13.392 14.395 -5.657 1.00 56.34 100 LYS A CA 1
ATOM 807 C C . LYS A 1 100 ? -13.145 15.727 -4.942 1.00 56.34 100 LYS A C 1
ATOM 809 O O . LYS A 1 100 ? -12.504 16.599 -5.518 1.00 56.34 100 LYS A O 1
ATOM 814 N N . ILE A 1 101 ? -13.593 15.881 -3.693 1.00 60.31 101 ILE A N 1
ATOM 815 C CA . ILE A 1 101 ? -13.335 17.087 -2.885 1.00 60.31 101 ILE A CA 1
ATOM 816 C C . ILE A 1 101 ? -11.832 17.262 -2.648 1.00 60.31 101 ILE A C 1
ATOM 818 O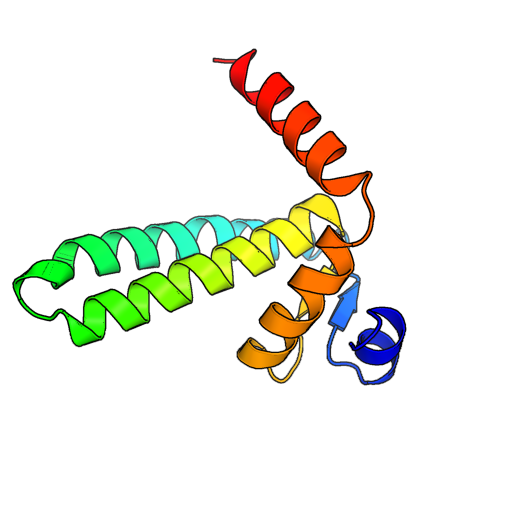 O . ILE A 1 101 ? -11.311 18.360 -2.820 1.00 60.31 101 ILE A O 1
ATOM 822 N N . ARG A 1 102 ? -11.114 16.187 -2.307 1.00 57.00 102 ARG A N 1
ATOM 823 C CA . ARG A 1 102 ? -9.675 16.264 -2.031 1.00 57.00 102 ARG A CA 1
ATOM 824 C C . ARG A 1 102 ? -8.859 16.595 -3.286 1.00 57.00 102 ARG A C 1
ATOM 826 O O . ARG A 1 102 ? -7.965 17.428 -3.204 1.00 57.00 102 ARG A O 1
ATOM 833 N N . LEU A 1 103 ? -9.202 16.025 -4.444 1.00 56.69 103 LEU A N 1
ATOM 834 C CA . LEU A 1 103 ? -8.577 16.366 -5.731 1.00 56.69 103 LEU A CA 1
ATOM 835 C C . LEU A 1 103 ? -8.808 17.836 -6.122 1.00 56.69 103 LEU A C 1
ATOM 837 O O . LEU A 1 103 ? -7.877 18.491 -6.577 1.00 56.69 103 LEU A O 1
ATOM 841 N N . LEU A 1 104 ? -10.013 18.368 -5.884 1.00 54.16 104 LEU A N 1
ATOM 842 C CA . LEU A 1 104 ? -10.354 19.774 -6.151 1.00 54.16 104 LEU A CA 1
ATOM 843 C C . LEU A 1 104 ? -9.638 20.773 -5.229 1.00 54.16 104 LEU A C 1
ATOM 845 O O . LEU A 1 104 ? -9.484 21.936 -5.595 1.00 54.16 104 LEU A O 1
ATOM 849 N N . LEU A 1 105 ? -9.249 20.353 -4.023 1.00 53.00 105 LEU A N 1
ATOM 850 C CA . LEU A 1 105 ? -8.478 21.183 -3.093 1.00 53.00 105 LEU A CA 1
ATOM 851 C C . LEU A 1 105 ? -6.985 21.193 -3.435 1.00 53.00 105 LEU A C 1
ATOM 853 O O . LEU A 1 105 ? -6.340 22.222 -3.278 1.00 53.00 105 LEU A O 1
ATOM 857 N N . VAL A 1 106 ? -6.447 20.073 -3.925 1.00 55.75 106 VAL A N 1
ATOM 858 C CA . VAL A 1 106 ? -5.051 19.993 -4.383 1.00 55.75 106 VAL A CA 1
ATOM 859 C C . VAL A 1 106 ? -4.858 20.798 -5.671 1.00 55.75 106 VAL A C 1
ATOM 861 O O . VAL A 1 106 ? -3.923 21.579 -5.746 1.00 55.75 106 VAL A O 1
ATOM 864 N N . SER A 1 107 ? -5.795 20.731 -6.624 1.00 53.19 107 SER A N 1
ATOM 865 C CA . SER A 1 107 ? -5.721 21.483 -7.891 1.00 53.19 107 SER A CA 1
ATOM 866 C C . SER A 1 107 ? -5.926 23.002 -7.768 1.00 53.19 107 SER A C 1
ATOM 868 O O . SER A 1 107 ? -5.990 23.685 -8.784 1.00 53.19 107 SER A O 1
ATOM 870 N N . LYS A 1 108 ? -6.160 23.525 -6.558 1.00 48.78 108 LYS A N 1
ATOM 871 C CA . LYS A 1 108 ? -6.309 24.965 -6.278 1.00 48.78 108 LYS A CA 1
ATOM 872 C C . LYS A 1 108 ? -5.092 25.571 -5.571 1.00 48.78 108 LYS A C 1
ATOM 874 O O . LYS A 1 108 ? -5.089 26.775 -5.342 1.00 48.78 108 LYS A O 1
ATOM 879 N N . ASN A 1 109 ? -4.118 24.741 -5.201 1.00 47.19 109 ASN A N 1
ATOM 880 C CA . ASN A 1 109 ? -2.892 25.149 -4.515 1.00 47.19 109 ASN A CA 1
ATOM 881 C C . ASN A 1 109 ? -1.646 25.074 -5.422 1.00 47.19 109 ASN A C 1
ATOM 883 O O . ASN A 1 109 ? -0.543 25.282 -4.920 1.00 47.19 109 ASN A O 1
ATOM 887 N N . ASP A 1 110 ? -1.843 24.806 -6.716 1.00 40.09 110 ASP A N 1
ATOM 888 C CA . ASP A 1 110 ? -0.868 24.970 -7.804 1.00 40.09 110 ASP A CA 1
ATOM 889 C C . ASP A 1 110 ? -1.274 26.186 -8.656 1.00 40.09 110 ASP A C 1
ATOM 891 O O . ASP A 1 110 ? -0.372 26.895 -9.157 1.00 40.09 110 ASP A O 1
#

Secondary structure (DSSP, 8-state):
---HHHHHHTTSEEEPPTTTHHHHHHHHHHHHHHHHHHHHHTTTT-HHHHHHHHHHHHHHHHHHHHHHHH-EEE-SSHHHHHHHHHHHHHTSTHHHHHHHHHHHHHTT--

Foldseek 3Di:
DDAVVVCVVVVQKDQADPVCLVVLLVVLVPQLVVLQVVLVVCCPPPVVSSVVSPLRSVLSVLQNCCCVPPSMHGDPPSNVSSVVVVVNQVVPVCNVVVVVVVVVVVVVVD

pLDDT: mean 87.46, std 16.13, range [40.09, 98.56]

Sequence (110 aa):
MVKIDILIAEGKVSKISELELPRYVNFFENSHKENLEHSKAVMAAFPRWSIISGYYAMHDMTKLLLAKNFLLKIEMEVHVTTIKVLPELIKNAEMPRLIKIRLLLVSKND

Radius of gyration: 15.4 Å; chains: 1; bounding box: 34×37×40 Å